Protein AF-A0A6G7KBX8-F1 (afdb_monomer_lite)

Secondary structure (DSSP, 8-state):
-PPP-EEEGGGGHHHHHHTSS-GGGGHHHHHHTT-SEEEEEGGG-SSHHHHHHHHHHHHHHHT--EEEEEEEEEEETTEE-TTHHHHHHHHHHHTEEEEEEEEES-----HHHHHHHHHHHHH-TT-EEEEE--S-TTT-SHHHHHHHHHHHHHTT---

InterPro domains:
  IPR036237 Xylose isomerase-like superfamily [SSF51658] (5-153)

Organism: NCBI:txid1868794

Sequence (159 aa):
MSRLLGVNTLVFNEELSEGTVQQLTYIKTIKELGFSFVEIRREFLRNLTEELLETKTEAERFQMPLYYSVPSVLFESREINPALTTYFEEARMMGAIQVKVTLGDYHDLQENHVESLAHLFKQYPDIQLSIENDQSIEGGSAKALSDFIFVAHSHQLPI

Structure (mmCIF, N/CA/C/O backbone):
data_AF-A0A6G7KBX8-F1
#
_entry.id   AF-A0A6G7KBX8-F1
#
loop_
_atom_site.group_PDB
_atom_site.id
_atom_site.type_symbol
_atom_site.label_atom_id
_atom_site.label_alt_id
_atom_site.label_comp_id
_atom_site.label_asym_id
_atom_site.label_entity_id
_atom_site.label_seq_id
_atom_site.pdbx_PDB_ins_code
_atom_site.Cartn_x
_atom_site.Cartn_y
_atom_site.Cartn_z
_atom_site.occupancy
_atom_site.B_iso_or_equiv
_atom_site.auth_seq_id
_atom_site.auth_comp_id
_atom_site.auth_asym_id
_atom_site.auth_atom_id
_atom_site.pdbx_PDB_model_num
ATOM 1 N N . MET A 1 1 ? -20.957 -16.798 -1.664 1.00 59.62 1 MET A N 1
ATOM 2 C CA . MET A 1 1 ? -19.866 -16.094 -0.959 1.00 59.62 1 MET A CA 1
ATOM 3 C C . MET A 1 1 ? -20.391 -14.733 -0.541 1.00 59.62 1 MET A C 1
ATOM 5 O O . MET A 1 1 ? -21.061 -14.100 -1.353 1.00 59.62 1 MET A O 1
ATOM 9 N N . SER A 1 2 ? -20.163 -14.308 0.701 1.00 80.31 2 SER A N 1
ATOM 10 C CA . SER A 1 2 ? -20.387 -12.913 1.096 1.00 80.31 2 SER A CA 1
ATOM 11 C C . SER A 1 2 ? -19.429 -12.020 0.304 1.00 80.31 2 SER A C 1
ATOM 13 O O . SER A 1 2 ? -18.264 -12.374 0.133 1.00 80.31 2 SER A O 1
ATOM 15 N N . ARG A 1 3 ? -19.918 -10.895 -0.226 1.00 88.75 3 ARG A N 1
ATOM 16 C CA . ARG A 1 3 ? -19.053 -9.901 -0.877 1.00 88.75 3 ARG A CA 1
ATOM 17 C C . ARG A 1 3 ? -18.211 -9.214 0.196 1.00 88.75 3 ARG A C 1
ATOM 19 O O . ARG A 1 3 ? -18.767 -8.822 1.218 1.00 88.75 3 ARG A O 1
ATOM 26 N N . LEU A 1 4 ? -16.909 -9.073 -0.042 1.00 93.88 4 LEU A N 1
ATOM 27 C CA . LEU A 1 4 ? -16.047 -8.240 0.793 1.00 93.88 4 LEU A CA 1
ATOM 28 C C . LEU A 1 4 ? -16.233 -6.785 0.367 1.00 93.88 4 LEU A C 1
ATOM 30 O O . LEU A 1 4 ? -16.139 -6.476 -0.820 1.00 93.88 4 LEU A O 1
ATOM 34 N N . LEU A 1 5 ? -16.532 -5.914 1.325 1.00 96.06 5 LEU A N 1
ATOM 35 C CA . LEU A 1 5 ? -16.698 -4.481 1.092 1.00 96.06 5 LEU A CA 1
ATOM 36 C C . LEU A 1 5 ? -15.593 -3.736 1.829 1.00 96.06 5 LEU A C 1
ATOM 38 O O . LEU A 1 5 ? -15.485 -3.859 3.046 1.00 96.06 5 LEU A O 1
ATOM 42 N N . GLY A 1 6 ? -14.786 -2.984 1.095 1.00 96.50 6 GLY A N 1
ATOM 43 C CA . GLY A 1 6 ? -13.761 -2.113 1.657 1.00 96.50 6 GLY A CA 1
ATOM 44 C C . GLY A 1 6 ? -14.212 -0.666 1.710 1.00 96.50 6 GLY A C 1
ATOM 45 O O . GLY A 1 6 ? -15.075 -0.253 0.933 1.00 96.50 6 GLY A O 1
ATOM 46 N N . VAL A 1 7 ? -13.587 0.110 2.587 1.00 97.94 7 VAL A N 1
ATOM 47 C CA . VAL A 1 7 ? -13.692 1.570 2.586 1.00 97.94 7 VAL A CA 1
ATOM 48 C C . VAL A 1 7 ? -12.304 2.182 2.687 1.00 97.94 7 VAL A C 1
ATOM 50 O O . VAL A 1 7 ? -11.496 1.777 3.518 1.00 97.94 7 VAL A O 1
ATOM 53 N N . ASN A 1 8 ? -12.032 3.156 1.826 1.00 97.69 8 ASN A N 1
ATOM 54 C CA . ASN A 1 8 ? -10.848 3.996 1.928 1.00 97.69 8 ASN A CA 1
ATOM 55 C C . ASN A 1 8 ? -11.138 5.139 2.909 1.00 97.69 8 ASN A C 1
ATOM 57 O O . ASN A 1 8 ? -12.182 5.783 2.808 1.00 97.69 8 ASN A O 1
ATOM 61 N N . THR A 1 9 ? -10.223 5.400 3.843 1.00 97.56 9 THR A N 1
ATOM 62 C CA . THR A 1 9 ? -10.348 6.469 4.850 1.00 97.56 9 THR A CA 1
ATOM 63 C C . THR A 1 9 ? -10.499 7.873 4.260 1.00 97.56 9 THR A C 1
ATOM 65 O O . THR A 1 9 ? -10.960 8.765 4.961 1.00 97.56 9 THR A O 1
ATOM 68 N N . LEU A 1 10 ? -10.226 8.071 2.967 1.00 95.69 10 LEU A N 1
ATOM 69 C CA . LEU A 1 10 ? -10.520 9.292 2.210 1.00 95.69 10 LEU A CA 1
ATOM 70 C C . LEU A 1 10 ? -11.988 9.723 2.303 1.00 95.69 10 LEU A C 1
ATOM 72 O O . LEU A 1 10 ? -12.286 10.895 2.106 1.00 95.69 10 LEU A O 1
ATOM 76 N N . VAL A 1 11 ? -12.921 8.826 2.630 1.00 96.69 11 VAL A N 1
ATOM 77 C CA . VAL A 1 11 ? -14.306 9.241 2.917 1.00 96.69 11 VAL A CA 1
ATOM 78 C C . VAL A 1 11 ? -14.404 10.240 4.086 1.00 96.69 11 VAL A C 1
ATOM 80 O O . VAL A 1 11 ? -15.380 10.977 4.148 1.00 96.69 11 VAL A O 1
ATOM 83 N N . PHE A 1 12 ? -13.385 10.307 4.954 1.00 95.44 12 PHE A N 1
ATOM 84 C CA . PHE A 1 12 ? -13.229 11.256 6.068 1.00 95.44 12 PHE A CA 1
ATOM 85 C C . PHE A 1 12 ? -12.195 12.361 5.761 1.00 95.44 12 PHE A C 1
ATOM 87 O O . PHE A 1 12 ? -11.496 12.854 6.645 1.00 95.44 12 PHE A O 1
ATOM 94 N N . ASN A 1 13 ? -12.022 12.717 4.482 1.00 94.62 13 ASN A N 1
ATOM 95 C CA . ASN A 1 13 ? -10.961 13.624 4.031 1.00 94.62 13 ASN A CA 1
ATOM 96 C C . ASN A 1 13 ? -10.966 14.992 4.728 1.00 94.62 13 ASN A C 1
ATOM 98 O O . ASN A 1 13 ? -9.894 15.558 4.926 1.00 94.62 13 ASN A O 1
ATOM 102 N N . GLU A 1 14 ? -12.141 15.530 5.063 1.00 92.62 14 GLU A N 1
ATOM 103 C CA . GLU A 1 14 ? -12.265 16.846 5.702 1.00 92.62 14 GLU A CA 1
ATOM 104 C C . GLU A 1 14 ? -11.490 16.877 7.028 1.00 92.62 14 GLU A C 1
ATOM 106 O O . GLU A 1 14 ? -10.547 17.654 7.172 1.00 92.62 14 GLU A O 1
ATOM 111 N N . GLU A 1 15 ? -11.786 15.953 7.944 1.00 92.88 15 GLU A N 1
ATOM 112 C CA . GLU A 1 15 ? -11.144 15.907 9.263 1.00 92.88 15 GLU A CA 1
ATOM 113 C C . GLU A 1 15 ? -9.680 15.430 9.172 1.00 92.88 15 GLU A C 1
ATOM 115 O O . GLU A 1 15 ? -8.790 15.941 9.863 1.00 92.88 15 GLU A O 1
ATOM 120 N N . LEU A 1 16 ? -9.396 14.475 8.276 1.00 94.62 16 LEU A N 1
ATOM 121 C CA . LEU A 1 16 ? -8.043 13.947 8.076 1.00 94.62 16 LEU A CA 1
ATOM 122 C C . LEU A 1 16 ? -7.086 14.999 7.510 1.00 94.62 16 LEU A C 1
ATOM 124 O O . LEU A 1 16 ? -5.928 15.055 7.936 1.00 94.62 16 LEU A O 1
ATOM 128 N N . SER A 1 17 ? -7.557 15.854 6.599 1.00 91.81 17 SER A N 1
ATOM 129 C CA . SER A 1 17 ? -6.752 16.927 6.003 1.00 91.81 17 SER A CA 1
ATOM 130 C C . SER A 1 17 ? -6.414 18.020 7.015 1.00 91.81 17 SER A C 1
ATOM 132 O O . SER A 1 17 ? -5.284 18.508 7.029 1.00 91.81 17 SER A O 1
ATOM 134 N N . GLU A 1 18 ? -7.353 18.367 7.900 1.00 91.75 18 GLU A N 1
ATOM 135 C CA . GLU A 1 18 ? -7.117 19.315 9.000 1.00 91.75 18 GLU A CA 1
ATOM 136 C C . GLU A 1 18 ? -6.118 18.778 10.029 1.00 91.75 18 GLU A C 1
ATOM 138 O O . GLU A 1 18 ? -5.381 19.534 10.660 1.00 91.75 18 GLU A O 1
ATOM 143 N N . GLY A 1 19 ? -6.081 17.457 10.186 1.00 88.50 19 GLY A N 1
ATOM 144 C CA . GLY A 1 19 ? -5.179 16.777 11.105 1.00 88.50 19 GLY A CA 1
ATOM 145 C C . GLY A 1 19 ? -5.567 16.817 12.558 1.00 88.50 19 GLY A C 1
ATOM 146 O O . GLY A 1 19 ? -4.735 16.611 13.439 1.00 88.50 19 GLY A O 1
ATOM 147 N N . THR A 1 20 ? -6.848 17.047 12.784 1.00 85.19 20 THR A N 1
ATOM 148 C CA . THR A 1 20 ? -7.491 16.996 14.089 1.00 85.19 20 THR A CA 1
ATOM 149 C C . THR A 1 20 ? -7.736 15.559 14.548 1.00 85.19 20 THR A C 1
ATOM 151 O O . THR A 1 20 ? -7.919 15.325 15.742 1.00 85.19 20 THR A O 1
ATOM 154 N N . VAL A 1 21 ? -7.697 14.592 13.624 1.00 93.00 21 VAL A N 1
ATOM 155 C CA . VAL A 1 21 ? -7.950 13.169 13.874 1.00 93.00 21 VAL A CA 1
ATOM 156 C C . VAL A 1 21 ? -6.957 12.276 13.129 1.00 93.00 21 VAL A C 1
ATOM 158 O O . VAL A 1 21 ? -6.446 12.622 12.061 1.00 93.00 21 VAL A O 1
ATOM 161 N N . GLN A 1 22 ? -6.702 11.100 13.701 1.00 96.62 22 GLN A N 1
ATOM 162 C CA . GLN A 1 22 ? -5.925 10.031 13.076 1.00 96.62 22 GLN A CA 1
ATOM 163 C C . GLN A 1 22 ? -6.854 8.986 12.458 1.00 96.62 22 GLN A C 1
ATOM 165 O O . GLN A 1 22 ? -7.940 8.710 12.975 1.00 96.62 22 GLN A O 1
ATOM 170 N N . GLN A 1 23 ? -6.392 8.335 11.394 1.00 97.94 23 GLN A N 1
ATOM 171 C CA . GLN A 1 23 ? -7.174 7.348 10.643 1.00 97.94 23 GLN A CA 1
ATOM 172 C C . GLN A 1 23 ? -7.647 6.164 11.495 1.00 97.94 23 GLN A C 1
ATOM 174 O O . GLN A 1 23 ? -8.765 5.681 11.309 1.00 97.94 23 GLN A O 1
ATOM 179 N N . LEU A 1 24 ? -6.827 5.726 12.459 1.00 97.69 24 LEU A N 1
ATOM 180 C CA . LEU A 1 24 ? -7.143 4.592 13.331 1.00 97.69 24 LEU A CA 1
ATOM 181 C C . LEU A 1 24 ? -8.442 4.785 14.123 1.00 97.69 24 LEU A C 1
ATOM 183 O O . LEU A 1 24 ? -9.140 3.814 14.407 1.00 97.69 24 LEU A O 1
ATOM 187 N N . THR A 1 25 ? -8.818 6.035 14.413 1.00 97.56 25 THR A N 1
ATOM 188 C CA . THR A 1 25 ? -10.027 6.358 15.187 1.00 97.56 25 THR A CA 1
ATOM 189 C C . THR A 1 25 ? -11.318 5.927 14.482 1.00 97.56 25 THR A C 1
ATOM 191 O O . THR A 1 25 ? -12.329 5.676 15.140 1.00 97.56 25 THR A O 1
ATOM 194 N N . TYR A 1 26 ? -11.277 5.753 13.157 1.00 98.12 26 TYR A N 1
ATOM 195 C CA . TYR A 1 26 ? -12.421 5.325 12.357 1.00 98.12 26 TYR A CA 1
ATOM 196 C C . TYR A 1 26 ? -12.572 3.802 12.253 1.00 98.12 26 TYR A C 1
ATOM 198 O O . TYR A 1 26 ? -13.637 3.339 11.844 1.00 98.12 26 TYR A O 1
ATOM 206 N N . ILE A 1 27 ? -11.564 3.003 12.635 1.00 98.38 27 ILE A N 1
ATOM 207 C CA . ILE A 1 27 ? -11.568 1.537 12.447 1.00 98.38 27 ILE A CA 1
ATOM 208 C C . ILE A 1 27 ? -12.789 0.889 13.105 1.00 98.38 27 ILE A C 1
ATOM 210 O O . ILE A 1 27 ? -13.466 0.064 12.483 1.00 98.38 27 ILE A O 1
ATOM 214 N N . LYS A 1 28 ? -13.110 1.295 14.339 1.00 97.88 28 LYS A N 1
ATOM 215 C CA . LYS A 1 28 ? -14.294 0.815 15.058 1.00 97.88 28 LYS A CA 1
ATOM 216 C C . LYS A 1 28 ? -15.580 1.119 14.287 1.00 97.88 28 LYS A C 1
ATOM 218 O O . LYS A 1 28 ? -16.360 0.210 14.020 1.00 97.88 28 LYS A O 1
ATOM 223 N N . THR A 1 29 ? -15.784 2.380 13.912 1.00 97.25 29 THR A N 1
ATOM 224 C CA . THR A 1 29 ? -16.984 2.828 13.192 1.00 97.25 29 THR A CA 1
ATOM 225 C C . THR A 1 29 ? -17.132 2.088 11.865 1.00 97.25 29 THR A C 1
ATOM 227 O O . THR A 1 29 ? -18.207 1.590 11.544 1.00 97.25 29 THR A O 1
ATOM 230 N N . ILE A 1 30 ? -16.039 1.938 11.114 1.00 97.94 30 ILE A N 1
ATOM 231 C CA . ILE A 1 30 ? -16.010 1.186 9.856 1.00 97.94 30 ILE A CA 1
ATOM 232 C C . ILE A 1 30 ? -16.421 -0.278 10.080 1.00 97.94 30 ILE A C 1
ATOM 234 O O . ILE A 1 30 ? -17.218 -0.820 9.309 1.00 97.94 30 ILE A O 1
ATOM 238 N N . LYS A 1 31 ? -15.929 -0.916 11.152 1.00 97.44 31 LYS A N 1
ATOM 239 C CA . LYS A 1 31 ? -16.324 -2.283 11.521 1.00 97.44 31 LYS A CA 1
ATOM 240 C C . LYS A 1 31 ? -17.814 -2.379 11.838 1.00 97.44 31 LYS A C 1
ATOM 242 O O . LYS A 1 31 ? -18.480 -3.290 11.352 1.00 97.44 31 LYS A O 1
ATOM 247 N N . GLU A 1 32 ? -18.332 -1.452 12.638 1.00 97.44 32 GLU A N 1
ATOM 248 C CA . GLU A 1 32 ? -19.740 -1.410 13.053 1.00 97.44 32 GLU A CA 1
ATOM 249 C C . GLU A 1 32 ? -20.690 -1.158 11.870 1.00 97.44 32 GLU A C 1
ATOM 251 O O . GLU A 1 32 ? -21.800 -1.687 11.852 1.00 97.44 32 GLU A O 1
ATOM 256 N N . LEU A 1 33 ? -20.232 -0.437 10.841 1.00 97.00 33 LEU A N 1
ATOM 257 C CA . LEU A 1 33 ? -20.950 -0.248 9.574 1.00 97.00 33 LEU A CA 1
ATOM 258 C C . LEU A 1 33 ? -20.947 -1.494 8.666 1.00 97.00 33 LEU A C 1
ATOM 260 O O . LEU A 1 33 ? -21.619 -1.503 7.635 1.00 97.00 33 LEU A O 1
ATOM 264 N N . GLY A 1 34 ? -20.226 -2.555 9.038 1.00 96.44 34 GLY A N 1
ATOM 265 C CA . GLY A 1 34 ? -20.227 -3.836 8.331 1.00 96.44 34 GLY A CA 1
ATOM 266 C C . GLY A 1 34 ? -19.209 -3.952 7.194 1.00 96.44 34 GLY A C 1
ATOM 267 O O . GLY A 1 34 ? -19.283 -4.904 6.412 1.00 96.44 34 GLY A O 1
ATOM 268 N N . PHE A 1 35 ? -18.248 -3.028 7.090 1.00 97.81 35 PHE A N 1
ATOM 269 C CA . PHE A 1 35 ? -17.143 -3.175 6.143 1.00 97.81 35 PHE A CA 1
ATOM 270 C C . PHE A 1 35 ? -16.218 -4.329 6.549 1.00 97.81 35 PHE A C 1
ATOM 272 O O . PHE A 1 35 ? -16.022 -4.648 7.723 1.00 97.81 35 PHE A O 1
ATOM 279 N N . SER A 1 36 ? -15.669 -4.986 5.535 1.00 97.69 36 SER A N 1
ATOM 280 C CA . SER A 1 36 ? -14.823 -6.171 5.658 1.00 97.69 36 SER A CA 1
ATOM 281 C C . SER A 1 36 ? -13.343 -5.840 5.817 1.00 97.69 36 SER A C 1
ATOM 283 O O . SER A 1 36 ? -12.617 -6.670 6.349 1.00 97.69 36 SER A O 1
ATOM 285 N N . PHE A 1 37 ? -12.905 -4.678 5.332 1.00 98.06 37 PHE A N 1
ATOM 286 C CA . PHE A 1 37 ? -11.540 -4.171 5.456 1.00 98.06 37 PHE A CA 1
ATOM 287 C C . PHE A 1 37 ? -11.533 -2.642 5.349 1.00 98.06 37 PHE A C 1
ATOM 289 O O . PHE A 1 37 ? -12.486 -2.042 4.839 1.00 98.06 37 PHE A O 1
ATOM 296 N N . VAL A 1 38 ? -10.452 -2.019 5.806 1.00 98.50 38 VAL A N 1
ATOM 297 C CA . VAL A 1 38 ? -10.207 -0.580 5.646 1.00 98.50 38 VAL A CA 1
ATOM 298 C C . VAL A 1 38 ? -8.918 -0.360 4.869 1.00 98.50 38 VAL A C 1
ATOM 300 O O . VAL A 1 38 ? -7.931 -1.064 5.067 1.00 98.50 38 VAL A O 1
ATOM 303 N N . GLU A 1 39 ? -8.934 0.625 3.983 1.00 98.62 39 GLU A N 1
ATOM 304 C CA . GLU A 1 39 ? -7.762 1.090 3.258 1.00 98.62 39 GLU A CA 1
ATOM 305 C C . GLU A 1 39 ? -7.262 2.400 3.882 1.00 98.62 39 GLU A C 1
ATOM 307 O O . GLU A 1 39 ? -7.943 3.426 3.826 1.00 98.62 39 GLU A O 1
ATOM 312 N N . ILE A 1 40 ? -6.085 2.330 4.507 1.00 98.62 40 ILE A N 1
ATOM 313 C CA . ILE A 1 40 ? -5.374 3.435 5.155 1.00 98.62 40 ILE A CA 1
ATOM 314 C C . ILE A 1 40 ? -4.547 4.173 4.102 1.00 98.62 40 ILE A C 1
ATOM 316 O O . ILE A 1 40 ? -3.867 3.540 3.295 1.00 98.62 40 ILE A O 1
ATOM 320 N N . ARG A 1 41 ? -4.571 5.506 4.121 1.00 98.19 41 ARG A N 1
ATOM 321 C CA . ARG A 1 41 ? -3.811 6.354 3.195 1.00 98.19 41 ARG A CA 1
ATOM 322 C C . ARG A 1 41 ? -2.541 6.886 3.842 1.00 98.19 41 ARG A C 1
ATOM 324 O O . ARG A 1 41 ? -2.594 7.468 4.927 1.00 98.19 41 ARG A O 1
ATOM 331 N N . ARG A 1 42 ? -1.400 6.699 3.181 1.00 98.12 42 ARG A N 1
ATOM 332 C CA . ARG A 1 42 ? -0.080 7.079 3.709 1.00 98.12 42 ARG A CA 1
ATOM 333 C C . ARG A 1 42 ? 0.037 8.560 4.064 1.00 98.12 42 ARG A C 1
ATOM 335 O O . ARG A 1 42 ? 0.612 8.893 5.090 1.00 98.12 42 ARG A O 1
ATOM 342 N N . GLU A 1 43 ? -0.488 9.451 3.232 1.00 96.94 43 GLU A N 1
ATOM 343 C CA . GLU A 1 43 ? -0.361 10.906 3.382 1.00 96.94 43 GLU A CA 1
ATOM 344 C C . GLU A 1 43 ? -1.066 11.479 4.619 1.00 96.94 43 GLU A C 1
ATOM 346 O O . GLU A 1 43 ? -0.770 12.604 5.019 1.00 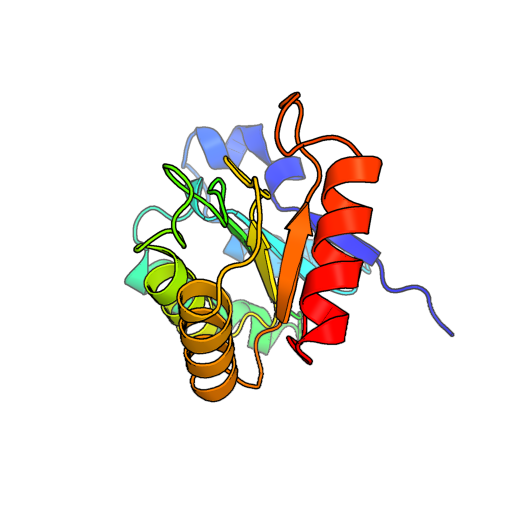96.94 43 GLU A O 1
ATOM 351 N N . PHE A 1 44 ? -1.966 10.716 5.245 1.00 97.62 44 PHE A N 1
ATOM 352 C CA . PHE A 1 44 ? -2.623 11.112 6.491 1.00 97.62 44 PHE A CA 1
ATOM 353 C C . PHE A 1 44 ? -1.920 10.582 7.748 1.00 97.62 44 PHE A C 1
ATOM 355 O O . PHE A 1 44 ? -2.348 10.920 8.848 1.00 97.62 44 PHE A O 1
ATOM 362 N N . LEU A 1 45 ? -0.851 9.787 7.607 1.00 96.75 45 LEU A N 1
ATOM 363 C CA . LEU A 1 45 ? 0.009 9.367 8.718 1.00 96.75 45 LEU A CA 1
ATOM 364 C C . LEU A 1 45 ? 1.079 10.443 8.948 1.00 96.75 45 LEU A C 1
ATOM 366 O O . LEU A 1 45 ? 1.942 10.662 8.096 1.00 96.75 45 LEU A O 1
ATOM 370 N N . ARG A 1 46 ? 1.031 11.134 10.090 1.00 93.69 46 ARG A N 1
ATOM 371 C CA . ARG A 1 46 ? 1.931 12.258 10.412 1.00 93.69 46 ARG A CA 1
ATOM 372 C C . ARG A 1 46 ? 3.086 11.823 11.298 1.00 93.69 46 ARG A C 1
ATOM 374 O O . ARG A 1 46 ? 4.239 12.109 10.979 1.00 93.69 46 ARG A O 1
ATOM 381 N N . ASN A 1 47 ? 2.791 11.116 12.387 1.00 94.56 47 ASN A N 1
ATOM 382 C CA . ASN A 1 47 ? 3.808 10.445 13.187 1.00 94.56 47 ASN A CA 1
ATOM 383 C C . ASN A 1 47 ? 3.912 8.991 12.740 1.00 94.56 47 ASN A C 1
ATOM 385 O O . ASN A 1 47 ? 3.420 8.085 13.403 1.00 94.56 47 ASN A O 1
ATOM 389 N N . LEU A 1 48 ? 4.531 8.795 11.574 1.00 94.69 48 LEU A N 1
ATOM 390 C CA . LEU A 1 48 ? 4.486 7.541 10.827 1.00 94.69 48 LEU A CA 1
ATOM 391 C C . LEU A 1 48 ? 4.745 6.306 11.707 1.00 94.69 48 LEU A C 1
ATOM 393 O O . LEU A 1 48 ? 3.898 5.429 11.784 1.00 94.69 48 LEU A O 1
ATOM 397 N N . THR A 1 49 ? 5.869 6.242 12.424 1.00 95.50 49 THR A N 1
ATOM 398 C CA . THR A 1 49 ? 6.215 5.059 13.232 1.00 95.50 49 THR A CA 1
ATOM 399 C C . THR A 1 49 ? 5.204 4.769 14.344 1.00 95.50 49 THR A C 1
ATOM 401 O O . THR A 1 49 ? 4.860 3.609 14.556 1.00 95.50 49 THR A O 1
ATOM 404 N N . GLU A 1 50 ? 4.746 5.798 15.060 1.00 97.75 50 GLU A N 1
ATOM 405 C CA . GLU A 1 50 ? 3.771 5.646 16.147 1.00 97.75 50 GLU A CA 1
ATOM 406 C C . GLU A 1 50 ? 2.406 5.239 15.585 1.00 97.75 50 GLU A C 1
ATOM 408 O O . GLU A 1 50 ? 1.867 4.198 15.959 1.00 97.75 50 GLU A O 1
ATOM 413 N N . GLU A 1 51 ? 1.909 5.985 14.597 1.00 98.25 51 GLU A N 1
ATOM 414 C CA . GLU A 1 51 ? 0.593 5.754 14.007 1.00 98.25 51 GLU A CA 1
ATOM 415 C C . GLU A 1 51 ? 0.494 4.389 13.315 1.00 98.25 51 GLU A C 1
ATOM 417 O O . GLU A 1 51 ? -0.559 3.761 13.391 1.00 98.25 51 GLU A O 1
ATOM 422 N N . LEU A 1 52 ? 1.560 3.873 12.685 1.00 98.62 52 LEU A N 1
ATOM 423 C CA . LEU A 1 52 ? 1.553 2.517 12.112 1.00 98.62 52 LEU A CA 1
ATOM 424 C C . LEU A 1 52 ? 1.310 1.453 13.201 1.00 98.62 52 LEU A C 1
ATOM 426 O O . LEU A 1 52 ? 0.489 0.552 13.015 1.00 98.62 52 LEU A O 1
ATOM 430 N N . LEU A 1 53 ? 1.986 1.562 14.351 1.00 98.56 53 LEU A N 1
ATOM 431 C CA . LEU A 1 53 ? 1.862 0.604 15.458 1.00 98.56 53 LEU A CA 1
ATOM 432 C C . LEU A 1 53 ? 0.516 0.723 16.187 1.00 98.56 53 LEU A C 1
ATOM 434 O O . LEU A 1 53 ? -0.087 -0.288 16.565 1.00 98.56 53 LEU A O 1
ATOM 438 N N . GLU A 1 54 ? 0.020 1.944 16.370 1.00 98.56 54 GLU A N 1
ATOM 439 C CA . GLU A 1 54 ? -1.297 2.187 16.962 1.00 98.56 54 GLU A CA 1
ATOM 440 C C . GLU A 1 54 ? -2.419 1.704 16.035 1.00 98.56 54 GLU A C 1
ATOM 442 O O . GLU A 1 54 ? -3.342 1.020 16.484 1.00 98.56 54 GLU A O 1
ATOM 447 N N . THR A 1 55 ? -2.300 1.963 14.727 1.00 98.69 55 THR A N 1
ATOM 448 C CA . THR A 1 55 ? -3.246 1.478 13.710 1.00 98.69 55 THR A CA 1
ATOM 449 C C . THR A 1 55 ? -3.295 -0.045 13.699 1.00 98.69 55 THR A C 1
ATOM 451 O O . THR A 1 55 ? -4.388 -0.614 13.697 1.00 98.69 55 THR A O 1
ATOM 454 N N . LYS A 1 56 ? -2.138 -0.718 13.776 1.00 98.75 56 LYS A N 1
ATOM 455 C CA . LYS A 1 56 ? -2.071 -2.177 13.923 1.00 98.75 56 LYS A CA 1
ATOM 456 C C . LYS A 1 56 ? -2.845 -2.663 15.147 1.00 98.75 56 LYS A C 1
ATOM 458 O O . LYS A 1 56 ? -3.683 -3.555 15.037 1.00 98.75 56 LYS A O 1
ATOM 463 N N . THR A 1 57 ? -2.582 -2.058 16.305 1.00 98.69 57 THR A N 1
ATOM 464 C CA . THR A 1 57 ? -3.215 -2.436 17.578 1.00 98.69 57 THR A CA 1
ATOM 465 C C . THR A 1 57 ? -4.739 -2.307 17.504 1.00 98.69 57 THR A C 1
ATOM 467 O O . THR A 1 57 ? -5.473 -3.189 17.959 1.00 98.69 57 THR A O 1
ATOM 470 N N . GLU A 1 58 ? -5.234 -1.223 16.908 1.00 98.62 58 GLU A N 1
ATOM 471 C CA . GLU A 1 58 ? -6.670 -0.980 16.775 1.00 98.62 58 GLU A CA 1
ATOM 472 C C . GLU A 1 58 ? -7.316 -1.911 15.733 1.00 98.62 58 GLU A C 1
ATOM 474 O O . GLU A 1 58 ? -8.407 -2.443 15.952 1.00 98.62 58 GLU A O 1
ATOM 479 N N . ALA A 1 59 ? -6.623 -2.196 14.632 1.00 98.62 59 ALA A N 1
ATOM 480 C CA . ALA A 1 59 ? -7.066 -3.159 13.631 1.00 98.62 59 ALA A CA 1
ATOM 481 C C . ALA A 1 59 ? -7.181 -4.582 14.196 1.00 98.62 59 ALA A C 1
ATOM 483 O O . ALA A 1 59 ? -8.191 -5.255 13.977 1.00 98.62 59 ALA A O 1
ATOM 484 N N . GLU A 1 60 ? -6.195 -5.024 14.980 1.00 98.50 60 GLU A N 1
ATOM 485 C CA . GLU A 1 60 ? -6.215 -6.318 15.670 1.00 98.50 60 GLU A CA 1
ATOM 486 C C . GLU A 1 60 ? -7.377 -6.403 16.670 1.00 98.50 60 GLU A C 1
ATOM 488 O O . GLU A 1 60 ? -8.106 -7.400 16.687 1.00 98.50 60 GLU A O 1
ATOM 493 N N . ARG A 1 61 ? -7.620 -5.332 17.440 1.00 98.56 61 ARG A N 1
ATOM 494 C CA . ARG A 1 61 ? -8.743 -5.237 18.390 1.00 98.56 61 ARG A CA 1
ATOM 495 C C . ARG A 1 61 ? -10.098 -5.483 17.723 1.00 98.56 61 ARG A C 1
ATOM 497 O O . ARG A 1 61 ? -10.950 -6.146 18.314 1.00 98.56 61 ARG A O 1
ATOM 504 N N . PHE A 1 62 ? -10.302 -4.968 16.512 1.00 98.12 62 PHE A N 1
ATOM 505 C CA . PHE A 1 62 ? -11.562 -5.104 15.770 1.00 98.12 62 PHE A CA 1
ATOM 506 C C . PHE A 1 62 ? -11.552 -6.203 14.703 1.00 98.12 62 PHE A C 1
ATOM 508 O O . PHE A 1 62 ? -12.540 -6.353 13.973 1.00 98.12 62 PHE A O 1
ATOM 515 N N . GLN A 1 63 ? -10.469 -6.985 14.617 1.00 97.75 63 GLN A N 1
ATOM 516 C CA . GLN A 1 63 ? -10.262 -7.986 13.567 1.00 97.75 63 GLN A CA 1
ATOM 517 C C . GLN A 1 63 ? -10.553 -7.380 12.186 1.00 97.75 63 GLN A C 1
ATOM 519 O O . GLN A 1 63 ? -11.413 -7.863 11.437 1.00 97.75 63 GLN A O 1
ATOM 524 N N . MET A 1 64 ? -9.926 -6.237 11.918 1.00 98.25 64 MET A N 1
ATOM 525 C CA . MET A 1 64 ? -10.091 -5.465 10.696 1.00 98.25 64 MET A CA 1
ATOM 526 C C . MET A 1 64 ? -8.844 -5.631 9.821 1.00 98.25 64 MET A C 1
ATOM 528 O O . MET A 1 64 ? -7.794 -5.104 10.173 1.00 98.25 64 MET A O 1
ATOM 532 N N . PRO A 1 65 ? -8.926 -6.337 8.681 1.00 98.38 65 PRO A N 1
ATOM 533 C CA . PRO A 1 65 ? -7.857 -6.336 7.692 1.00 98.38 65 PRO A CA 1
ATOM 534 C C . PRO A 1 65 ? -7.554 -4.916 7.204 1.00 98.38 65 PRO A C 1
ATOM 536 O O . PRO A 1 65 ? -8.472 -4.135 6.932 1.00 98.38 65 PRO A O 1
ATOM 539 N N . LEU A 1 66 ? -6.264 -4.611 7.073 1.00 98.75 66 LEU A N 1
ATOM 540 C CA . LEU A 1 66 ? -5.772 -3.318 6.613 1.00 98.75 66 LEU A CA 1
ATOM 541 C C . LEU A 1 66 ? -5.188 -3.436 5.210 1.00 98.75 66 LEU A C 1
ATOM 543 O O . LEU A 1 66 ? -4.359 -4.309 4.937 1.00 98.75 66 LEU A O 1
ATOM 547 N N . TYR A 1 67 ? -5.612 -2.539 4.330 1.00 98.69 67 TYR A N 1
ATOM 548 C CA . TYR A 1 67 ? -4.977 -2.269 3.044 1.00 98.69 67 TYR A CA 1
ATOM 549 C C . TYR A 1 67 ? -4.248 -0.932 3.154 1.00 98.69 67 TYR A C 1
ATOM 551 O O . TYR A 1 67 ? -4.690 -0.043 3.883 1.00 98.69 67 TYR A O 1
ATOM 559 N N . TYR A 1 68 ? -3.132 -0.787 2.451 1.00 98.81 68 TYR A N 1
ATOM 560 C CA . TYR A 1 68 ? -2.311 0.413 2.501 1.00 98.81 68 TYR A CA 1
ATOM 561 C C . TYR A 1 68 ? -2.239 1.075 1.130 1.00 98.81 68 TYR A C 1
ATOM 563 O O . TYR A 1 68 ? -1.629 0.544 0.207 1.00 98.81 68 TYR A O 1
ATOM 571 N N . SER A 1 69 ? -2.875 2.236 0.995 1.00 98.31 69 SER A N 1
ATOM 572 C CA . SER A 1 69 ? -2.840 3.048 -0.218 1.00 98.31 69 SER A CA 1
ATOM 573 C C . SER A 1 69 ? -1.760 4.106 -0.095 1.00 98.31 69 SER A C 1
ATOM 575 O O . SER A 1 69 ? -1.772 4.934 0.819 1.00 98.31 69 SER A O 1
ATOM 577 N N . VAL A 1 70 ? -0.839 4.098 -1.047 1.00 98.19 70 VAL A N 1
ATOM 578 C CA . VAL A 1 70 ? 0.300 5.002 -1.076 1.00 98.19 70 VAL A CA 1
ATOM 579 C C . VAL A 1 70 ? 0.185 5.876 -2.325 1.00 98.19 70 VAL A C 1
ATOM 581 O O . VAL A 1 70 ? 0.124 5.327 -3.423 1.00 98.19 70 VAL A O 1
ATOM 584 N N . PRO A 1 71 ? 0.178 7.219 -2.204 1.00 96.00 71 PRO A N 1
ATOM 585 C CA . PRO A 1 71 ? 0.150 8.130 -3.346 1.00 96.00 71 PRO A CA 1
ATOM 586 C C . PRO A 1 71 ? 1.542 8.186 -3.990 1.00 96.00 71 PRO A C 1
ATOM 588 O O . PRO A 1 71 ? 2.266 9.175 -3.891 1.00 96.00 71 PRO A O 1
ATOM 591 N N . SER A 1 72 ? 1.949 7.065 -4.572 1.00 96.75 72 SER A N 1
ATOM 592 C CA . SER A 1 72 ? 3.244 6.845 -5.197 1.00 96.75 72 SER A CA 1
ATOM 593 C C . SER A 1 72 ? 3.082 5.903 -6.385 1.00 96.75 72 SER A C 1
ATOM 595 O O . SER A 1 72 ? 2.005 5.353 -6.622 1.00 96.75 72 SER A O 1
ATOM 597 N N . VAL A 1 73 ? 4.166 5.735 -7.128 1.00 96.44 73 VAL A N 1
ATOM 598 C CA . VAL A 1 73 ? 4.222 4.968 -8.370 1.00 96.44 73 VAL A CA 1
ATOM 599 C C . VAL A 1 73 ? 5.082 3.721 -8.206 1.00 96.44 73 VAL A C 1
ATOM 601 O O . VAL A 1 73 ? 6.038 3.723 -7.426 1.00 96.44 73 VAL A O 1
ATOM 604 N N . LEU A 1 74 ? 4.776 2.676 -8.974 1.00 97.19 74 LEU A N 1
ATOM 605 C CA . LEU A 1 74 ? 5.638 1.507 -9.115 1.00 97.19 74 LEU A CA 1
ATOM 606 C C . LEU A 1 74 ? 6.901 1.839 -9.923 1.00 97.19 74 LEU A C 1
ATOM 608 O O . LEU A 1 74 ? 7.998 1.488 -9.490 1.00 97.19 74 LEU A O 1
ATOM 612 N N . PHE A 1 75 ? 6.747 2.524 -11.061 1.00 96.25 75 PHE A N 1
ATOM 613 C CA . PHE A 1 75 ? 7.857 2.945 -11.917 1.00 96.25 75 PHE A CA 1
ATOM 614 C C . PHE A 1 75 ? 8.088 4.457 -11.839 1.00 96.25 75 PHE A C 1
ATOM 616 O O . PHE A 1 75 ? 7.204 5.251 -12.166 1.00 96.25 75 PHE A O 1
ATOM 623 N N . GLU A 1 76 ? 9.293 4.857 -11.436 1.00 94.88 76 GLU A N 1
ATOM 624 C CA . GLU A 1 76 ? 9.759 6.245 -11.421 1.00 94.88 76 GLU A CA 1
ATOM 625 C C . GLU A 1 76 ? 10.962 6.374 -12.358 1.00 94.88 76 GLU A C 1
ATOM 627 O O . GLU A 1 76 ? 11.965 5.683 -12.194 1.00 94.88 76 GLU A O 1
ATOM 632 N N . SER A 1 77 ? 10.872 7.258 -13.357 1.00 93.81 77 SER A N 1
ATOM 633 C CA . SER A 1 77 ? 11.907 7.396 -14.395 1.00 93.8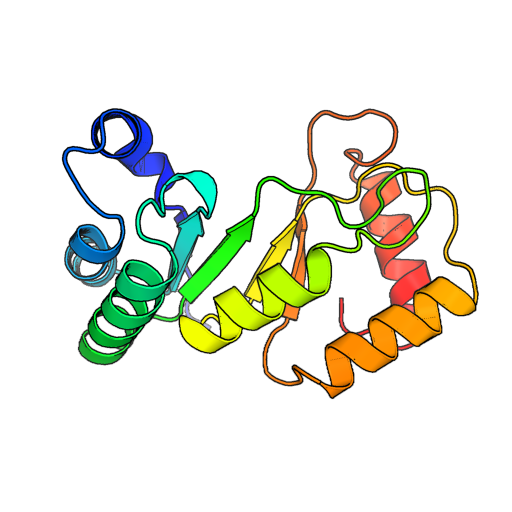1 77 SER A CA 1
ATOM 634 C C . SER A 1 77 ? 12.264 6.056 -15.061 1.00 93.81 77 SER A C 1
ATOM 636 O O . SER A 1 77 ? 13.437 5.779 -15.313 1.00 93.81 77 SER A O 1
ATOM 638 N N . ARG A 1 78 ? 11.241 5.229 -15.334 1.00 94.06 78 ARG A N 1
ATOM 639 C CA . ARG A 1 78 ? 11.318 3.877 -15.928 1.00 94.06 78 ARG A CA 1
ATOM 640 C C . ARG A 1 78 ? 11.970 2.785 -15.086 1.00 94.06 78 ARG A C 1
ATOM 642 O O . ARG A 1 78 ? 12.002 1.644 -15.531 1.00 94.06 78 ARG A O 1
ATOM 649 N N . GLU A 1 79 ? 12.423 3.100 -13.881 1.00 96.81 79 GLU A N 1
ATOM 650 C CA . GLU A 1 79 ? 12.993 2.137 -12.939 1.00 96.81 79 GLU A CA 1
ATOM 651 C C . GLU A 1 79 ? 12.000 1.836 -11.812 1.00 96.81 79 GLU A C 1
ATOM 653 O O . GLU A 1 79 ? 11.076 2.611 -11.554 1.00 96.81 79 GLU A O 1
ATOM 658 N N . ILE A 1 80 ? 12.193 0.718 -11.105 1.00 97.81 80 ILE A N 1
ATOM 659 C CA . ILE A 1 80 ? 11.414 0.434 -9.892 1.00 97.81 80 ILE A CA 1
ATOM 660 C C . ILE A 1 80 ? 11.663 1.541 -8.870 1.00 97.81 80 ILE A C 1
ATOM 662 O O . ILE A 1 80 ? 12.808 1.832 -8.522 1.00 97.81 80 ILE A O 1
ATOM 666 N N . ASN A 1 81 ? 10.579 2.126 -8.362 1.00 98.00 81 ASN A N 1
ATOM 667 C CA . ASN A 1 81 ? 10.647 3.197 -7.383 1.00 98.00 81 ASN A CA 1
ATOM 668 C C . ASN A 1 81 ? 11.465 2.752 -6.152 1.00 98.00 81 ASN A C 1
ATOM 670 O O . ASN A 1 81 ? 11.075 1.799 -5.468 1.00 98.00 81 ASN A O 1
ATOM 674 N N . PRO A 1 82 ? 12.572 3.439 -5.813 1.00 97.56 82 PRO A N 1
ATOM 675 C CA . PRO A 1 82 ? 13.441 3.039 -4.707 1.00 97.56 82 PRO A CA 1
ATOM 676 C C . PRO A 1 82 ? 12.747 3.112 -3.338 1.00 97.56 82 PRO A C 1
ATOM 678 O O . PRO A 1 82 ? 13.181 2.454 -2.392 1.00 97.56 82 PRO A O 1
ATOM 681 N N . ALA A 1 83 ? 11.657 3.876 -3.215 1.00 98.19 83 ALA A N 1
ATOM 682 C CA . ALA A 1 83 ? 10.854 3.951 -1.999 1.00 98.19 83 ALA A CA 1
ATOM 683 C C . ALA A 1 83 ? 9.906 2.752 -1.814 1.00 98.19 83 ALA A C 1
ATOM 685 O O . ALA A 1 83 ? 9.325 2.608 -0.738 1.00 98.19 83 ALA A O 1
ATOM 686 N N . LEU A 1 84 ? 9.756 1.871 -2.812 1.00 98.31 84 LEU A N 1
ATOM 687 C CA . LEU A 1 84 ? 8.807 0.757 -2.757 1.00 98.31 84 LEU A CA 1
ATOM 688 C C . LEU A 1 84 ? 9.060 -0.161 -1.552 1.00 98.31 84 LEU A C 1
ATOM 690 O O . LEU A 1 84 ? 8.127 -0.491 -0.824 1.00 98.31 84 LEU A O 1
ATOM 694 N N . THR A 1 85 ? 10.321 -0.499 -1.272 1.00 98.38 85 THR A N 1
ATOM 695 C CA . THR A 1 85 ? 10.695 -1.308 -0.098 1.00 98.38 85 THR A CA 1
ATOM 696 C C . THR A 1 85 ? 10.276 -0.649 1.216 1.00 98.38 85 THR A C 1
ATOM 698 O O . THR A 1 85 ? 9.851 -1.342 2.139 1.00 98.38 85 THR A O 1
ATOM 701 N N . THR A 1 86 ? 10.344 0.683 1.300 1.00 98.50 86 THR A N 1
ATOM 702 C CA . THR A 1 86 ? 9.887 1.440 2.474 1.00 98.50 86 THR A CA 1
ATOM 703 C C . THR A 1 86 ? 8.386 1.270 2.680 1.00 98.50 86 THR A C 1
ATOM 705 O O . THR A 1 86 ? 7.955 1.032 3.801 1.00 98.50 86 THR A O 1
ATOM 708 N N . TYR A 1 87 ? 7.581 1.314 1.617 1.00 98.69 87 TYR A N 1
ATOM 709 C CA . TYR A 1 87 ? 6.128 1.141 1.727 1.00 98.69 87 TYR A CA 1
ATOM 710 C C . TYR A 1 87 ? 5.727 -0.273 2.159 1.00 98.69 87 TYR A C 1
ATOM 712 O O . TYR A 1 87 ? 4.770 -0.440 2.914 1.00 98.69 87 TYR A O 1
ATOM 720 N N . PHE A 1 88 ? 6.472 -1.291 1.726 1.00 98.75 88 PHE A N 1
ATOM 721 C CA . PHE A 1 88 ? 6.286 -2.666 2.195 1.00 98.75 88 PHE A CA 1
ATOM 722 C C . PHE A 1 88 ? 6.669 -2.835 3.667 1.00 98.75 88 PHE A C 1
ATOM 724 O O . PHE A 1 88 ? 5.970 -3.524 4.409 1.00 98.75 88 PHE A O 1
ATOM 731 N N . GLU A 1 89 ? 7.740 -2.179 4.111 1.00 98.69 89 GLU A N 1
ATOM 732 C CA . GLU A 1 89 ? 8.121 -2.163 5.523 1.00 98.69 89 GLU A CA 1
ATOM 733 C C . GLU A 1 89 ? 7.066 -1.453 6.383 1.00 98.69 89 GLU A C 1
ATOM 735 O O . GLU A 1 89 ? 6.649 -1.990 7.407 1.00 98.69 89 GLU A O 1
ATOM 740 N N . GLU A 1 90 ? 6.563 -0.298 5.939 1.00 98.75 90 GLU A N 1
ATOM 741 C CA . GLU A 1 90 ? 5.460 0.419 6.592 1.00 98.75 90 GLU A CA 1
ATOM 742 C C . GLU A 1 90 ? 4.203 -0.465 6.688 1.00 98.75 90 GLU A C 1
ATOM 744 O O . GLU A 1 90 ? 3.627 -0.614 7.769 1.00 98.75 90 GLU A O 1
ATOM 749 N N . ALA A 1 91 ? 3.810 -1.124 5.591 1.00 98.81 91 ALA A N 1
ATOM 750 C CA . ALA A 1 91 ? 2.685 -2.057 5.582 1.00 98.81 91 ALA A CA 1
ATOM 751 C C . ALA A 1 91 ? 2.897 -3.224 6.557 1.00 98.81 91 ALA A C 1
ATOM 753 O O . ALA A 1 91 ? 1.992 -3.551 7.327 1.00 98.81 91 ALA A O 1
ATOM 754 N N . ARG A 1 92 ? 4.105 -3.799 6.604 1.00 98.75 92 ARG A N 1
ATOM 755 C CA . ARG A 1 92 ? 4.471 -4.853 7.562 1.00 98.75 92 ARG A CA 1
ATOM 756 C C . ARG A 1 92 ? 4.357 -4.374 9.010 1.00 98.75 92 ARG A C 1
ATOM 758 O O . ARG A 1 92 ? 3.816 -5.098 9.848 1.00 98.75 92 ARG A O 1
ATOM 765 N N . MET A 1 93 ? 4.846 -3.170 9.314 1.00 98.56 93 MET A N 1
ATOM 766 C CA . MET A 1 93 ? 4.754 -2.567 10.649 1.00 98.56 93 MET A CA 1
ATOM 767 C C . MET A 1 93 ? 3.301 -2.351 11.078 1.00 98.56 93 MET A C 1
ATOM 769 O O . MET A 1 93 ? 2.951 -2.658 12.218 1.00 98.56 93 MET A O 1
ATOM 773 N N . MET A 1 94 ? 2.456 -1.888 10.155 1.00 98.62 94 MET A N 1
ATOM 774 C CA . MET A 1 94 ? 1.028 -1.662 10.381 1.00 98.62 94 MET A CA 1
ATOM 775 C C . MET A 1 94 ? 0.192 -2.951 10.373 1.00 98.62 94 MET A C 1
ATOM 777 O O . MET A 1 94 ? -0.950 -2.948 10.822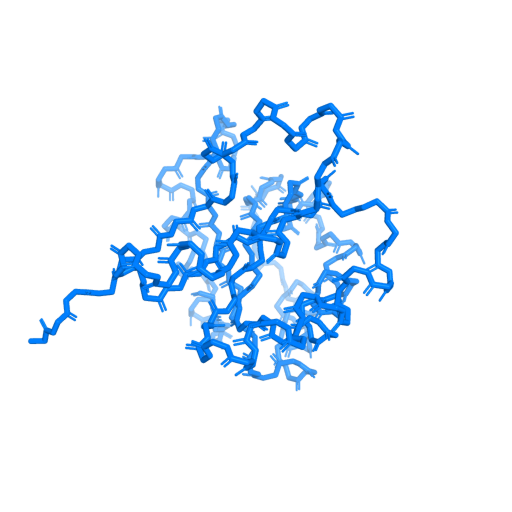 1.00 98.62 94 MET A O 1
ATOM 781 N N . GLY A 1 95 ? 0.738 -4.070 9.893 1.00 98.50 95 GLY A N 1
ATOM 782 C CA . GLY A 1 95 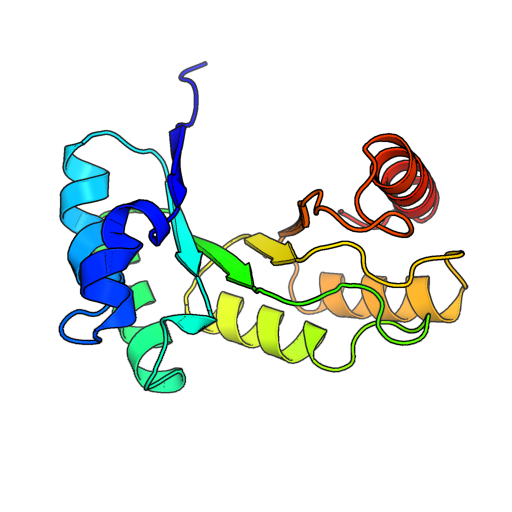? -0.019 -5.312 9.716 1.00 98.50 95 GLY A CA 1
ATOM 783 C C . GLY A 1 95 ? -0.991 -5.267 8.531 1.00 98.50 95 GLY A C 1
ATOM 784 O O . GLY A 1 95 ? -1.990 -5.985 8.529 1.00 98.50 95 GLY A O 1
ATOM 785 N N . ALA A 1 96 ? -0.721 -4.420 7.535 1.00 98.75 96 ALA A N 1
ATOM 786 C CA . ALA A 1 96 ? -1.456 -4.421 6.279 1.00 98.75 96 ALA A CA 1
ATOM 787 C C . ALA A 1 96 ? -1.036 -5.586 5.384 1.00 98.75 96 ALA A C 1
ATOM 789 O O . ALA A 1 96 ? 0.131 -5.964 5.330 1.00 98.75 96 ALA A O 1
ATOM 790 N N . ILE A 1 97 ? -2.012 -6.127 4.658 1.00 98.38 97 ILE A N 1
ATOM 791 C CA . ILE A 1 97 ? -1.833 -7.289 3.772 1.00 98.38 97 ILE A CA 1
ATOM 792 C C . ILE A 1 97 ? -1.767 -6.900 2.293 1.00 98.38 97 ILE A C 1
ATOM 794 O O . ILE A 1 97 ? -1.613 -7.752 1.422 1.00 98.38 97 ILE A O 1
ATOM 798 N N . GLN A 1 98 ? -1.906 -5.608 1.998 1.00 98.62 98 GLN A N 1
ATOM 799 C CA . GLN A 1 98 ? -1.826 -5.076 0.648 1.00 98.62 98 GLN A CA 1
ATOM 800 C C . GLN A 1 98 ? -1.156 -3.704 0.658 1.00 98.62 98 GLN A C 1
ATOM 802 O O . GLN A 1 98 ? -1.485 -2.869 1.499 1.00 98.62 98 GLN A O 1
ATOM 807 N N . VAL A 1 99 ? -0.270 -3.475 -0.308 1.00 98.81 99 VAL A N 1
ATOM 808 C CA . VAL A 1 99 ? 0.237 -2.159 -0.707 1.00 98.81 99 VAL A CA 1
ATOM 809 C C . VAL A 1 99 ? -0.356 -1.827 -2.071 1.00 98.81 99 VAL A C 1
ATOM 811 O O . VAL A 1 99 ? -0.321 -2.646 -2.990 1.00 98.81 99 VAL A O 1
ATOM 814 N N . LYS A 1 100 ? -0.909 -0.627 -2.210 1.00 98.38 100 LYS A N 1
ATOM 815 C CA . LYS A 1 100 ? -1.494 -0.126 -3.449 1.00 98.38 100 LYS A CA 1
ATOM 816 C C . LYS A 1 100 ? -0.793 1.152 -3.886 1.00 98.38 100 LYS A C 1
ATOM 818 O O . LYS A 1 100 ? -0.670 2.085 -3.094 1.00 98.38 100 LYS A O 1
ATOM 823 N N . VAL A 1 101 ? -0.344 1.165 -5.135 1.00 97.69 101 VAL A N 1
ATOM 824 C CA . VAL A 1 101 ? 0.340 2.279 -5.816 1.00 97.69 101 VAL A CA 1
ATOM 825 C C . VAL A 1 101 ? -0.222 2.418 -7.231 1.00 97.69 101 VAL A C 1
ATOM 827 O O . VAL A 1 101 ? -0.947 1.537 -7.695 1.00 97.69 101 VAL A O 1
ATOM 830 N N . THR A 1 102 ? 0.119 3.485 -7.946 1.00 96.25 102 THR A N 1
ATOM 831 C CA . THR A 1 102 ? -0.182 3.593 -9.383 1.00 96.25 102 THR A CA 1
ATOM 832 C C . THR A 1 102 ? 0.974 3.051 -10.227 1.00 96.25 102 THR A C 1
ATOM 834 O O . THR A 1 102 ? 2.059 2.767 -9.714 1.00 96.25 102 THR A O 1
ATOM 837 N N . LEU A 1 103 ? 0.761 2.852 -11.532 1.00 95.50 103 LEU A N 1
ATOM 838 C CA . LEU A 1 103 ? 1.768 2.225 -12.397 1.00 95.50 103 LEU A CA 1
ATOM 839 C C . LEU A 1 103 ? 3.007 3.118 -12.616 1.00 95.50 103 LEU A C 1
ATOM 841 O O . LEU A 1 103 ? 4.131 2.627 -12.533 1.00 95.50 103 LEU A O 1
ATOM 845 N N . GLY A 1 104 ? 2.813 4.421 -12.832 1.00 94.00 104 GLY A N 1
ATOM 846 C CA . GLY A 1 104 ? 3.898 5.371 -13.104 1.00 94.00 104 GLY A CA 1
ATOM 847 C C . GLY A 1 104 ? 4.431 5.336 -14.538 1.00 94.00 104 GLY A C 1
ATOM 848 O O . GLY A 1 104 ? 3.707 4.979 -15.467 1.00 94.00 104 GLY A O 1
ATOM 849 N N . ASP A 1 105 ? 5.700 5.721 -14.704 1.00 92.06 105 ASP A N 1
ATOM 850 C CA . ASP A 1 105 ? 6.421 5.805 -15.990 1.00 92.06 105 ASP A CA 1
ATOM 851 C C . ASP A 1 105 ? 6.866 4.405 -16.452 1.00 92.06 105 ASP A C 1
ATOM 853 O O . ASP A 1 105 ? 8.052 4.077 -16.501 1.00 92.06 105 ASP A O 1
ATOM 857 N N . TYR A 1 106 ? 5.888 3.532 -16.699 1.00 91.25 106 TYR A N 1
ATOM 858 C CA . TYR A 1 106 ? 6.108 2.181 -17.202 1.00 91.25 106 TYR A CA 1
ATOM 859 C C . TYR A 1 106 ? 6.220 2.178 -18.727 1.00 91.25 106 TYR A C 1
ATOM 861 O O . TYR A 1 106 ? 5.372 2.720 -19.434 1.00 91.25 106 TYR A O 1
ATOM 869 N N . HIS A 1 107 ? 7.232 1.479 -19.238 1.00 88.25 107 HIS A N 1
ATOM 870 C CA . HIS A 1 107 ? 7.402 1.234 -20.668 1.00 88.25 107 HIS A CA 1
ATOM 871 C C . HIS A 1 107 ? 7.504 -0.267 -20.952 1.00 88.25 107 HIS A C 1
ATOM 873 O O . HIS A 1 107 ? 6.720 -0.818 -21.722 1.00 88.25 107 HIS A O 1
ATOM 879 N N . ASP A 1 108 ? 8.450 -0.940 -20.298 1.00 91.50 108 ASP A N 1
ATOM 880 C CA . ASP A 1 108 ? 8.649 -2.380 -20.376 1.00 91.50 108 ASP A CA 1
ATOM 881 C C . ASP A 1 108 ? 9.235 -2.956 -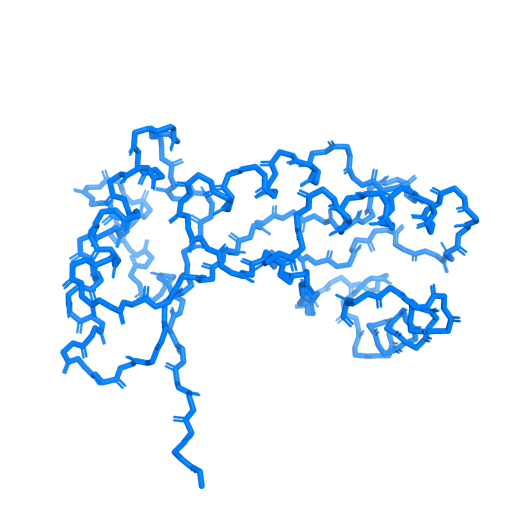19.078 1.00 91.50 108 ASP A C 1
ATOM 883 O O . ASP A 1 108 ? 9.754 -2.252 -18.210 1.00 91.50 108 ASP A O 1
ATOM 887 N N . LEU A 1 109 ? 9.096 -4.275 -18.916 1.00 94.25 109 LEU A N 1
ATOM 888 C CA . LEU A 1 109 ? 9.583 -4.995 -17.745 1.00 94.25 109 LEU A CA 1
ATOM 889 C C . LEU A 1 109 ? 10.909 -5.689 -18.079 1.00 94.25 109 LEU A C 1
ATOM 891 O O . LEU A 1 109 ? 10.925 -6.769 -18.662 1.00 94.25 109 LEU A O 1
ATOM 895 N N . GLN A 1 110 ? 12.015 -5.039 -17.726 1.00 95.94 110 GLN A N 1
ATOM 896 C CA . GLN A 1 110 ? 13.368 -5.560 -17.907 1.00 95.94 110 GLN A CA 1
ATOM 897 C C . GLN A 1 110 ? 13.709 -6.639 -16.867 1.00 95.94 110 GLN A C 1
ATOM 899 O O . GLN A 1 110 ? 13.090 -6.718 -15.804 1.00 95.94 110 GLN A O 1
ATOM 904 N N . GLU A 1 111 ? 14.734 -7.449 -17.137 1.00 96.44 111 GLU A N 1
ATOM 905 C CA . GLU A 1 111 ? 15.166 -8.534 -16.239 1.00 96.44 111 GLU A CA 1
ATOM 906 C C . GLU A 1 111 ? 15.538 -8.023 -14.834 1.00 96.44 111 GLU A C 1
ATOM 908 O O . GLU A 1 111 ? 15.094 -8.593 -13.838 1.00 96.44 111 GLU A O 1
ATOM 913 N N . ASN A 1 112 ? 16.224 -6.878 -14.729 1.00 96.62 112 ASN A N 1
ATOM 914 C CA . ASN A 1 112 ? 16.539 -6.235 -13.446 1.00 96.62 112 ASN A CA 1
ATOM 915 C C . ASN A 1 112 ? 15.281 -5.795 -12.673 1.00 96.62 112 ASN A C 1
ATOM 917 O O . ASN A 1 112 ? 15.272 -5.847 -11.441 1.00 96.62 112 ASN A O 1
ATOM 921 N N . HIS A 1 113 ? 14.209 -5.387 -13.364 1.00 97.75 113 HIS A N 1
ATOM 922 C CA . HIS A 1 113 ? 12.928 -5.067 -12.725 1.00 97.75 113 HIS A CA 1
ATOM 923 C C . HIS A 1 113 ? 12.286 -6.331 -12.144 1.00 97.75 113 HIS A C 1
ATOM 925 O O . HIS A 1 113 ? 11.840 -6.326 -10.996 1.00 97.75 113 HIS A O 1
ATOM 931 N N . VAL A 1 114 ? 12.281 -7.426 -12.915 1.00 98.00 114 VAL A N 1
ATOM 932 C CA . VAL A 1 114 ? 11.742 -8.725 -12.483 1.00 98.00 114 VAL A CA 1
ATOM 933 C C . VAL A 1 114 ? 12.491 -9.245 -11.263 1.00 98.00 114 VAL A C 1
ATOM 935 O O . VAL A 1 114 ? 11.858 -9.632 -10.283 1.00 98.00 114 VAL A O 1
ATOM 938 N N . GLU A 1 115 ? 13.823 -9.233 -11.292 1.00 98.06 115 GLU A N 1
ATOM 939 C CA . GLU A 1 115 ? 14.653 -9.683 -10.172 1.00 98.06 115 GLU A CA 1
ATOM 940 C C . GLU A 1 115 ? 14.398 -8.858 -8.908 1.00 98.06 115 GLU A C 1
ATOM 942 O O . GLU A 1 115 ? 14.214 -9.421 -7.825 1.00 98.06 115 GLU A O 1
ATOM 947 N N . SER A 1 116 ? 14.328 -7.532 -9.055 1.00 97.69 116 SER A N 1
ATOM 948 C CA . SER A 1 116 ? 14.094 -6.605 -7.943 1.00 97.69 116 SER A CA 1
ATOM 949 C C . SER A 1 116 ? 12.720 -6.821 -7.304 1.00 97.69 116 SER A C 1
ATOM 951 O O . SER A 1 116 ? 12.611 -6.924 -6.080 1.00 97.69 116 SER A O 1
ATOM 953 N N . LEU A 1 117 ? 11.673 -6.972 -8.120 1.00 98.31 117 LEU A N 1
ATOM 954 C CA . LEU A 1 117 ? 10.319 -7.267 -7.645 1.00 98.31 117 LEU A CA 1
ATOM 955 C C . LEU A 1 117 ? 10.218 -8.663 -7.024 1.00 98.31 117 LEU A C 1
ATOM 957 O O . LEU A 1 117 ? 9.657 -8.817 -5.941 1.00 98.31 117 LEU A O 1
ATOM 961 N N . ALA A 1 118 ? 10.810 -9.682 -7.647 1.00 98.19 118 ALA A N 1
ATOM 962 C CA . ALA A 1 118 ? 10.834 -11.033 -7.096 1.00 98.19 118 ALA A CA 1
ATOM 963 C C . ALA A 1 118 ? 11.559 -11.088 -5.741 1.00 98.19 118 ALA A C 1
ATOM 965 O O . ALA A 1 118 ? 11.145 -11.835 -4.852 1.00 98.19 118 ALA A O 1
ATOM 966 N N . HIS A 1 119 ? 12.630 -10.307 -5.563 1.00 98.25 119 HIS A N 1
ATOM 967 C CA . HIS A 1 119 ? 13.307 -10.174 -4.276 1.00 98.25 119 HIS A CA 1
ATOM 968 C C . HIS A 1 119 ? 12.400 -9.524 -3.227 1.00 98.25 119 HIS A C 1
ATOM 970 O O . HIS A 1 119 ? 12.255 -10.067 -2.131 1.00 98.25 119 HIS A O 1
ATOM 976 N N . LEU A 1 120 ? 11.732 -8.424 -3.585 1.00 98.44 120 LEU A N 1
ATOM 977 C CA . LEU A 1 120 ? 10.793 -7.732 -2.707 1.00 98.44 120 LEU A CA 1
ATOM 978 C C . LEU A 1 120 ? 9.661 -8.661 -2.239 1.00 98.44 120 LEU A C 1
ATOM 980 O O . LEU A 1 120 ? 9.418 -8.780 -1.041 1.00 98.44 120 LEU A O 1
ATOM 984 N N . PHE A 1 121 ? 9.021 -9.395 -3.151 1.00 98.12 121 PHE A N 1
ATOM 985 C CA . PHE A 1 121 ? 7.936 -10.318 -2.795 1.00 98.12 121 PHE A CA 1
ATOM 986 C C . PHE A 1 121 ? 8.402 -11.497 -1.939 1.00 98.12 121 PHE A C 1
ATOM 988 O O . PHE A 1 121 ? 7.664 -11.965 -1.078 1.00 98.12 121 PHE A O 1
ATOM 995 N N . LYS A 1 122 ? 9.644 -11.965 -2.116 1.00 98.00 122 LYS A N 1
ATOM 996 C CA . LYS A 1 122 ? 10.235 -12.972 -1.219 1.00 98.00 122 LYS A CA 1
ATOM 997 C C . LYS A 1 122 ? 10.499 -12.420 0.180 1.00 98.00 122 LYS A C 1
ATOM 999 O O . LYS A 1 122 ? 10.404 -13.173 1.145 1.00 98.00 122 LYS A O 1
ATOM 1004 N N . GLN A 1 123 ? 10.852 -11.141 0.290 1.00 98.19 123 GLN A N 1
ATOM 1005 C CA . GLN A 1 123 ? 11.070 -10.475 1.572 1.00 98.19 123 GLN A CA 1
ATOM 1006 C C . GLN A 1 123 ? 9.750 -10.218 2.320 1.00 98.19 123 GLN A C 1
ATOM 1008 O O . GLN A 1 123 ? 9.731 -10.281 3.549 1.00 98.19 123 GLN A O 1
ATOM 1013 N N . TYR A 1 124 ? 8.655 -9.983 1.591 1.00 98.25 124 TYR A N 1
ATOM 1014 C CA . TYR A 1 124 ? 7.332 -9.676 2.143 1.00 98.25 124 TYR A CA 1
ATOM 1015 C C . TYR A 1 124 ? 6.237 -10.598 1.569 1.00 98.25 124 TYR A C 1
ATOM 1017 O O . TYR A 1 124 ? 5.336 -10.125 0.877 1.00 98.25 124 TYR A O 1
ATOM 1025 N N . PRO A 1 125 ? 6.279 -11.914 1.852 1.00 97.06 125 PRO A N 1
ATOM 1026 C CA . PRO A 1 125 ? 5.402 -12.898 1.206 1.00 97.06 125 PRO A CA 1
ATOM 1027 C C . PRO A 1 125 ? 3.914 -12.744 1.558 1.00 97.06 125 PRO A C 1
ATOM 1029 O O . PRO A 1 125 ? 3.062 -13.236 0.823 1.00 97.06 125 PRO A O 1
ATOM 1032 N N . ASP A 1 126 ? 3.605 -12.064 2.664 1.00 96.75 126 ASP A N 1
ATOM 1033 C CA . ASP A 1 126 ? 2.240 -11.867 3.166 1.00 96.75 126 ASP A CA 1
ATOM 1034 C C . ASP A 1 126 ? 1.605 -10.541 2.700 1.00 96.75 126 ASP A C 1
ATOM 1036 O O . ASP A 1 126 ? 0.484 -10.220 3.097 1.00 96.75 126 ASP A O 1
ATOM 1040 N N . ILE A 1 127 ? 2.316 -9.752 1.884 1.00 98.50 127 ILE A N 1
ATOM 1041 C CA . ILE A 1 127 ? 1.867 -8.439 1.410 1.00 98.50 127 ILE A CA 1
ATOM 1042 C C . ILE A 1 127 ? 1.700 -8.480 -0.107 1.00 98.50 127 ILE A C 1
ATOM 1044 O O . ILE A 1 127 ? 2.668 -8.631 -0.851 1.00 98.50 127 ILE A O 1
ATOM 1048 N N . GLN A 1 128 ? 0.467 -8.298 -0.573 1.00 98.06 128 GLN A N 1
ATOM 1049 C CA . GLN A 1 128 ? 0.167 -8.191 -1.997 1.00 98.06 128 GLN A CA 1
ATOM 1050 C C . GLN A 1 128 ? 0.463 -6.776 -2.513 1.00 98.06 128 GLN A C 1
ATOM 1052 O O . GLN A 1 128 ? 0.039 -5.794 -1.905 1.00 98.06 128 GLN A O 1
ATOM 1057 N N . LEU A 1 129 ? 1.114 -6.656 -3.672 1.00 98.31 129 LEU A N 1
ATOM 1058 C CA . LEU A 1 129 ? 1.117 -5.404 -4.431 1.00 98.31 129 LEU A CA 1
ATOM 1059 C C . LEU A 1 129 ? -0.127 -5.338 -5.309 1.00 98.31 129 LEU A C 1
ATOM 1061 O O . LEU A 1 129 ? -0.439 -6.296 -6.004 1.00 98.31 129 LEU A O 1
ATOM 1065 N N . SER A 1 130 ? -0.802 -4.199 -5.322 1.00 96.69 130 SER A N 1
ATOM 1066 C CA . SER A 1 130 ? -1.877 -3.913 -6.268 1.00 96.69 130 SER A CA 1
ATOM 1067 C C . SER A 1 130 ? -1.604 -2.598 -6.983 1.00 96.69 130 SER A C 1
ATOM 1069 O O . SER A 1 130 ? -1.041 -1.668 -6.401 1.00 96.69 130 SER A O 1
ATOM 1071 N N . ILE A 1 131 ? -1.986 -2.538 -8.256 1.00 95.19 131 ILE A N 1
ATOM 1072 C CA . ILE A 1 131 ? -1.811 -1.353 -9.091 1.00 95.19 131 ILE A CA 1
ATOM 1073 C C . ILE A 1 131 ? -3.177 -0.737 -9.346 1.00 95.19 131 ILE A C 1
ATOM 1075 O O . ILE A 1 131 ? -4.061 -1.394 -9.899 1.00 95.19 131 ILE A O 1
ATOM 1079 N N . GLU A 1 132 ? -3.356 0.514 -8.934 1.00 90.88 132 GLU A N 1
ATOM 1080 C CA . GLU A 1 132 ? -4.568 1.268 -9.232 1.00 90.88 132 GLU A CA 1
ATOM 1081 C C . GLU A 1 132 ? -4.413 2.090 -10.507 1.00 90.88 132 GLU A C 1
ATOM 1083 O O . GLU A 1 132 ? -3.334 2.582 -10.845 1.00 90.88 132 GLU A O 1
ATOM 1088 N N . ASN A 1 133 ? -5.516 2.215 -11.242 1.00 90.00 133 ASN A N 1
ATOM 1089 C CA . ASN A 1 133 ? -5.574 3.109 -12.383 1.00 90.00 133 ASN A CA 1
ATOM 1090 C C . ASN A 1 133 ? -5.577 4.561 -11.887 1.00 90.00 133 ASN A C 1
ATOM 1092 O O . ASN A 1 133 ? -6.272 4.895 -10.928 1.00 90.00 133 ASN A O 1
ATOM 1096 N N . ASP A 1 134 ? -4.869 5.437 -12.589 1.00 86.19 134 ASP A N 1
ATOM 1097 C CA . ASP A 1 134 ? -4.881 6.875 -12.337 1.00 86.19 134 ASP A CA 1
ATOM 1098 C C . ASP A 1 134 ? -5.324 7.659 -13.584 1.00 86.19 134 ASP A C 1
ATOM 1100 O O . ASP A 1 134 ? -5.866 7.096 -14.538 1.00 86.19 134 ASP A O 1
ATOM 1104 N N . GLN A 1 135 ? -5.177 8.985 -13.551 1.00 79.12 135 GLN A N 1
ATOM 1105 C CA . GLN A 1 135 ? -5.551 9.863 -14.665 1.00 79.12 135 GLN A CA 1
ATOM 1106 C C . GLN A 1 135 ? -4.410 10.085 -15.675 1.00 79.12 135 GLN A C 1
ATOM 1108 O O . GLN A 1 135 ? -4.578 10.862 -16.617 1.00 79.12 135 GLN A O 1
ATOM 1113 N N . SER A 1 136 ? -3.251 9.443 -15.498 1.00 77.69 136 SER A N 1
ATOM 1114 C CA . SER A 1 136 ? -2.114 9.591 -16.405 1.00 77.69 136 SER A CA 1
ATOM 1115 C C . SER A 1 136 ? -2.344 8.833 -17.716 1.00 77.69 136 SER A C 1
ATOM 1117 O O . SER A 1 136 ? -2.964 7.769 -17.760 1.00 77.69 136 SER A O 1
ATOM 1119 N N . ILE A 1 137 ? -1.830 9.384 -18.816 1.00 68.88 137 ILE A N 1
ATOM 1120 C CA . ILE A 1 137 ? -1.922 8.747 -20.138 1.00 68.88 137 ILE A CA 1
ATOM 1121 C C . ILE A 1 137 ? -0.980 7.538 -20.221 1.00 68.88 137 ILE A C 1
ATOM 1123 O O . ILE A 1 137 ? -1.334 6.526 -20.823 1.00 68.88 137 ILE A O 1
ATOM 1127 N N . GLU A 1 138 ? 0.202 7.651 -19.614 1.00 66.50 138 GLU A N 1
ATOM 1128 C CA . GLU A 1 138 ? 1.294 6.679 -19.727 1.00 66.50 138 GLU A CA 1
ATOM 1129 C C . GLU A 1 138 ? 1.042 5.428 -18.874 1.00 66.50 138 GLU A C 1
ATOM 1131 O O . GLU A 1 138 ? 1.238 4.315 -19.357 1.00 66.50 138 GLU A O 1
ATOM 1136 N N . GLY A 1 139 ? 0.507 5.592 -17.657 1.00 70.75 139 GLY A N 1
ATOM 1137 C CA . GLY A 1 139 ? 0.307 4.494 -16.708 1.00 70.75 139 GLY A CA 1
ATOM 1138 C C . GLY A 1 139 ? -1.131 4.278 -16.234 1.00 70.75 139 GLY A C 1
ATOM 1139 O O . GLY A 1 139 ? -1.390 3.278 -15.579 1.00 70.75 139 GLY A O 1
ATOM 1140 N N . GLY A 1 140 ? -2.078 5.170 -16.543 1.00 77.44 140 GLY A N 1
ATOM 1141 C CA . GLY A 1 140 ? -3.417 5.161 -15.935 1.00 77.44 140 GLY A CA 1
ATOM 1142 C C . GLY A 1 140 ? -4.501 4.419 -16.714 1.00 77.44 140 GLY A C 1
ATOM 1143 O O . GLY A 1 140 ? -5.581 4.148 -16.184 1.00 77.44 140 GLY A O 1
ATOM 1144 N N . SER A 1 141 ? -4.258 4.069 -17.981 1.00 84.88 141 SER A N 1
ATOM 1145 C CA . SER A 1 141 ? -5.281 3.410 -18.801 1.00 84.88 141 SER A CA 1
ATOM 1146 C C . SER A 1 141 ? -5.486 1.942 -18.407 1.00 84.88 141 SER A C 1
ATOM 1148 O O . SER A 1 141 ? -4.533 1.215 -18.130 1.00 84.88 141 SER A O 1
ATOM 1150 N N . ALA A 1 142 ? -6.730 1.453 -18.482 1.00 86.69 142 ALA A N 1
ATOM 1151 C CA . ALA A 1 142 ? -7.041 0.039 -18.234 1.00 86.69 142 ALA A CA 1
ATOM 1152 C C . ALA A 1 142 ? -6.228 -0.915 -19.130 1.00 86.69 142 ALA A C 1
ATOM 1154 O O . ALA A 1 142 ? -5.887 -2.021 -18.717 1.00 86.69 142 ALA A O 1
ATOM 1155 N N . LYS A 1 143 ? -5.891 -0.474 -20.351 1.00 88.12 143 LYS A N 1
ATOM 1156 C CA . LYS A 1 143 ? -5.029 -1.231 -21.257 1.00 88.12 143 LYS A CA 1
ATOM 1157 C C . LYS A 1 143 ? -3.597 -1.322 -20.724 1.00 88.12 143 LYS A C 1
ATOM 1159 O O . LYS A 1 143 ? -3.069 -2.424 -20.679 1.00 88.12 143 LYS A O 1
ATOM 1164 N N . ALA A 1 144 ? -3.004 -0.203 -20.308 1.00 88.38 144 ALA A N 1
ATOM 1165 C CA . ALA A 1 144 ? -1.642 -0.178 -19.772 1.00 88.38 144 ALA A CA 1
ATOM 1166 C C . ALA A 1 144 ? -1.507 -1.091 -18.543 1.00 88.38 144 ALA A C 1
ATOM 1168 O O . ALA A 1 144 ? -0.600 -1.918 -18.492 1.00 88.38 144 ALA A O 1
ATOM 1169 N N . LEU A 1 145 ? -2.466 -1.025 -17.611 1.00 91.62 145 LEU A N 1
ATOM 1170 C CA . LEU A 1 145 ? -2.495 -1.917 -16.447 1.00 91.62 145 LEU A CA 1
ATOM 1171 C C . LEU A 1 145 ? -2.642 -3.385 -16.856 1.00 91.62 145 LEU A C 1
ATOM 1173 O O . LEU A 1 145 ? -1.916 -4.235 -16.352 1.00 91.62 145 LEU A O 1
ATOM 1177 N N . SER A 1 146 ? -3.565 -3.695 -17.772 1.00 91.38 146 SER A N 1
ATOM 1178 C CA . SER A 1 146 ? -3.774 -5.074 -18.225 1.00 91.38 146 SER A CA 1
ATOM 1179 C C . SER A 1 146 ? -2.544 -5.649 -18.926 1.00 91.38 146 SER A C 1
ATOM 1181 O O . SER A 1 146 ? -2.239 -6.825 -18.729 1.00 91.38 146 SER A O 1
ATOM 1183 N N . ASP A 1 147 ? -1.856 -4.851 -19.745 1.00 92.44 147 ASP A N 1
ATOM 1184 C CA . ASP A 1 147 ? -0.631 -5.266 -20.429 1.00 92.44 147 ASP A CA 1
ATOM 1185 C C . ASP A 1 147 ? 0.485 -5.528 -19.406 1.00 92.44 147 ASP A C 1
ATOM 1187 O O . ASP A 1 147 ? 1.120 -6.583 -19.444 1.00 92.44 147 ASP A O 1
ATOM 1191 N N . PHE A 1 148 ? 0.674 -4.615 -18.445 1.00 94.31 148 PHE A N 1
ATOM 1192 C CA . PHE A 1 148 ? 1.647 -4.779 -17.367 1.00 94.31 148 PHE A CA 1
ATOM 1193 C C . PHE A 1 148 ? 1.379 -6.041 -16.536 1.00 94.31 148 PHE A C 1
ATOM 1195 O O . PHE A 1 148 ? 2.289 -6.846 -16.349 1.00 94.31 148 PHE A O 1
ATOM 1202 N N . ILE A 1 149 ? 0.137 -6.253 -16.082 1.00 94.50 149 ILE A N 1
ATOM 1203 C CA . ILE A 1 149 ? -0.245 -7.428 -15.280 1.00 94.50 149 ILE A CA 1
ATOM 1204 C C . ILE A 1 149 ? 0.023 -8.720 -16.060 1.00 94.50 149 ILE A C 1
ATOM 1206 O O . ILE A 1 149 ? 0.598 -9.662 -15.516 1.00 94.50 149 ILE A O 1
ATOM 1210 N N . PHE A 1 150 ? -0.328 -8.761 -17.350 1.00 95.44 150 PHE A N 1
ATOM 1211 C CA . PHE A 1 150 ? -0.061 -9.922 -18.200 1.00 95.44 150 PHE A CA 1
ATOM 1212 C C . PHE A 1 150 ? 1.440 -10.239 -18.286 1.00 95.44 150 PHE A C 1
ATOM 1214 O O . PHE A 1 150 ? 1.845 -11.393 -18.119 1.00 95.44 150 PHE A O 1
ATOM 1221 N N . VAL A 1 151 ? 2.276 -9.219 -18.509 1.00 96.31 151 VAL A N 1
ATOM 1222 C CA . VAL A 1 151 ? 3.736 -9.380 -18.558 1.00 96.31 151 VAL A CA 1
ATOM 1223 C C . VAL A 1 151 ? 4.276 -9.815 -17.193 1.00 96.31 151 VAL A C 1
ATOM 1225 O O . VAL A 1 151 ? 5.012 -10.798 -17.126 1.00 96.31 151 VAL A O 1
ATOM 1228 N N . ALA A 1 152 ? 3.864 -9.171 -16.099 1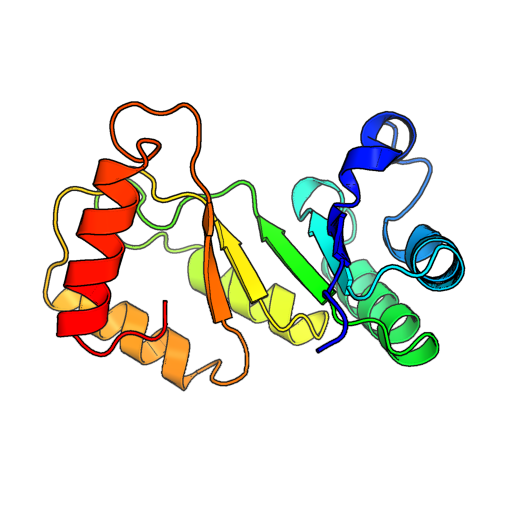.00 96.69 152 ALA A N 1
ATOM 1229 C CA . ALA A 1 152 ? 4.275 -9.525 -14.740 1.00 96.69 152 ALA A CA 1
ATOM 1230 C C . ALA A 1 152 ? 3.945 -10.992 -14.399 1.00 96.69 152 ALA A C 1
ATOM 1232 O O . ALA A 1 152 ? 4.798 -11.719 -13.882 1.00 96.69 152 ALA A O 1
ATOM 1233 N N . HIS A 1 153 ? 2.752 -11.471 -14.770 1.00 96.56 153 HIS A N 1
ATOM 1234 C CA . HIS A 1 153 ? 2.339 -12.868 -14.577 1.00 96.56 153 HIS A CA 1
ATOM 1235 C C . HIS A 1 153 ? 3.158 -13.850 -15.413 1.00 96.56 153 HIS A C 1
ATOM 1237 O O . HIS A 1 153 ? 3.478 -14.936 -14.930 1.00 96.56 153 HIS A O 1
ATOM 1243 N N . SER A 1 154 ? 3.557 -13.477 -16.635 1.00 97.12 154 SER A N 1
ATOM 1244 C CA . SER A 1 154 ? 4.449 -14.310 -17.460 1.00 97.12 154 SER A CA 1
ATOM 1245 C C . SER A 1 154 ? 5.824 -14.529 -16.807 1.00 97.12 154 SER A C 1
ATOM 1247 O O . SER A 1 154 ? 6.442 -15.578 -16.996 1.00 97.12 154 SER A O 1
ATOM 1249 N N . HIS A 1 155 ? 6.244 -13.589 -15.952 1.00 96.94 155 HIS A N 1
ATOM 1250 C CA . HIS A 1 155 ? 7.436 -13.673 -15.107 1.00 96.94 155 HIS A CA 1
ATOM 1251 C C . HIS A 1 155 ? 7.169 -14.242 -13.700 1.00 96.94 155 HIS A C 1
ATOM 1253 O O . HIS A 1 155 ? 8.076 -14.257 -12.872 1.00 96.94 155 HIS A O 1
ATOM 1259 N N . GLN A 1 156 ? 5.959 -14.746 -13.426 1.00 96.38 156 GLN A N 1
ATOM 1260 C CA . GLN A 1 156 ? 5.549 -15.320 -12.133 1.00 96.38 156 GLN A CA 1
ATOM 1261 C C . GLN A 1 156 ? 5.596 -14.321 -10.961 1.00 96.38 156 GLN A C 1
ATOM 1263 O O . GLN A 1 156 ? 5.748 -14.722 -9.805 1.00 96.38 156 GLN A O 1
ATOM 1268 N N . LEU A 1 157 ? 5.453 -13.021 -11.237 1.00 96.62 157 LEU A N 1
ATOM 1269 C CA . LEU A 1 157 ? 5.328 -12.005 -10.194 1.00 96.62 157 LEU A CA 1
ATOM 1270 C C . LEU A 1 157 ? 3.888 -11.992 -9.631 1.00 96.62 157 LEU A C 1
ATOM 1272 O O . LEU A 1 157 ? 2.942 -11.925 -10.418 1.00 96.62 157 LEU A O 1
ATOM 1276 N N . PRO A 1 158 ? 3.697 -12.047 -8.298 1.00 93.12 158 PRO A N 1
ATOM 1277 C CA . PRO A 1 158 ? 2.387 -12.065 -7.641 1.00 93.12 158 PRO A CA 1
ATOM 1278 C C . PRO A 1 158 ? 1.783 -10.654 -7.501 1.00 93.12 158 PRO A C 1
ATOM 1280 O O . PRO A 1 158 ? 1.614 -10.151 -6.389 1.00 93.12 158 PRO A O 1
ATOM 1283 N N . ILE A 1 159 ? 1.482 -10.016 -8.636 1.00 88.75 159 ILE A N 1
ATOM 1284 C CA . ILE A 1 159 ? 0.827 -8.696 -8.724 1.00 88.75 159 ILE A CA 1
ATOM 1285 C C . ILE A 1 159 ? -0.618 -8.859 -9.192 1.00 88.75 159 ILE A C 1
ATOM 1287 O O . ILE A 1 159 ? -0.829 -9.611 -10.169 1.00 88.75 159 ILE A O 1
#

pLDDT: mean 94.99, std 6.19, range [59.62, 98.81]

Radius of gyration: 16.19 Å; chains: 1; bounding box: 38×35×40 Å

Foldseek 3Di:
DDDAAEEELCVVVVCLVVLVDASLVCLVVCVVVPHQAYEYEPVSQDVLLVSLQSSLVSCVVSVHAYAYEYAAACADPQAGDPCPLVQLVSCVSNVHQEYEYAHPQHDDQDPVNLVVLVVSCVVRVRYAYDHAADPDPRTRDPVNRVVVVVRCVVSVRRD